Protein AF-J2KPY8-F1 (afdb_monomer_lite)

Secondary structure (DSSP, 8-state):
----S--TT--SSSPP---S-HHHHHHHTGGGTSTT-S--------HHHHHHHHHT-EESS--TTSSS-HHHHHHHHHH-S-EE------------

Structure (mmCIF, N/CA/C/O backbone):
data_AF-J2KPY8-F1
#
_entry.id   AF-J2KPY8-F1
#
loop_
_atom_site.group_PDB
_atom_site.id
_atom_site.type_symbol
_atom_site.label_atom_id
_atom_site.label_alt_id
_atom_site.label_comp_id
_atom_site.label_asym_id
_atom_site.label_entity_id
_atom_site.label_seq_id
_atom_site.pdbx_PDB_ins_code
_atom_site.Cartn_x
_atom_site.Cartn_y
_atom_site.Cartn_z
_atom_site.occupancy
_atom_site.B_iso_or_equiv
_atom_site.auth_seq_id
_atom_site.auth_comp_id
_atom_site.auth_asym_id
_atom_site.auth_atom_id
_atom_site.pdbx_PDB_model_num
ATOM 1 N N . MET A 1 1 ? -21.770 8.400 11.527 1.00 50.91 1 MET A N 1
ATOM 2 C CA . MET A 1 1 ? -20.462 8.784 10.951 1.00 50.91 1 MET A CA 1
ATOM 3 C C . MET A 1 1 ? -20.242 10.260 11.267 1.00 50.91 1 MET A C 1
ATOM 5 O O . MET A 1 1 ? -20.534 11.086 10.420 1.00 50.91 1 MET A O 1
ATOM 9 N N . GLU A 1 2 ? -19.843 10.624 12.485 1.00 53.38 2 GLU A N 1
ATOM 10 C CA . GLU A 1 2 ? -19.761 12.055 12.858 1.00 53.38 2 GLU A CA 1
ATOM 11 C C . GLU A 1 2 ? -18.476 12.739 12.379 1.00 53.38 2 GLU A C 1
ATOM 13 O O . GLU A 1 2 ? -18.480 13.936 12.134 1.00 53.38 2 GLU A O 1
ATOM 18 N N . ASN A 1 3 ? -17.399 11.984 12.151 1.00 64.69 3 ASN A N 1
ATOM 19 C CA . ASN A 1 3 ? -16.069 12.549 11.927 1.00 64.69 3 ASN A CA 1
ATOM 20 C C . ASN A 1 3 ? -15.419 11.924 10.688 1.00 64.69 3 ASN A C 1
ATOM 22 O O . ASN A 1 3 ? -14.485 11.155 10.841 1.00 64.69 3 ASN A O 1
ATOM 26 N N . GLN A 1 4 ? -15.914 12.164 9.466 1.00 69.44 4 GLN A N 1
ATOM 27 C CA . GLN A 1 4 ? -15.362 11.582 8.216 1.00 69.44 4 GLN A CA 1
ATOM 28 C C . GLN A 1 4 ? -13.928 12.058 7.860 1.00 69.44 4 GLN A C 1
ATOM 30 O O . GLN A 1 4 ? -13.609 12.304 6.700 1.00 69.44 4 GLN A O 1
ATOM 35 N N . TYR A 1 5 ? -13.048 12.198 8.844 1.00 71.69 5 TYR A N 1
ATOM 36 C CA . TYR A 1 5 ? -11.651 12.550 8.699 1.00 71.69 5 TYR A CA 1
ATOM 37 C C . TYR A 1 5 ? -10.798 11.622 9.565 1.00 71.69 5 TYR A C 1
ATOM 39 O O . TYR A 1 5 ? -11.210 11.160 10.631 1.00 71.69 5 TYR A O 1
ATOM 47 N N . PHE A 1 6 ? -9.587 11.342 9.102 1.00 74.00 6 PHE A N 1
ATOM 48 C CA . PHE A 1 6 ? -8.613 10.605 9.890 1.00 74.00 6 PHE A CA 1
ATOM 49 C C . PHE A 1 6 ? -7.956 11.566 10.888 1.00 74.00 6 PHE A C 1
ATOM 51 O O . PHE A 1 6 ? -7.308 12.526 10.481 1.00 74.00 6 PHE A O 1
ATOM 58 N N . GLY A 1 7 ? -8.180 11.353 12.187 1.00 72.81 7 GLY A N 1
ATOM 59 C CA . GLY A 1 7 ? -7.658 12.200 13.265 1.00 72.81 7 GLY A CA 1
ATOM 60 C C . GLY A 1 7 ? -6.591 11.517 14.127 1.00 72.81 7 GLY A C 1
ATOM 61 O O . GLY A 1 7 ? -6.331 10.319 14.001 1.00 72.81 7 GLY A O 1
ATOM 62 N N . GLY A 1 8 ? -5.999 12.284 15.047 1.00 78.50 8 GLY A N 1
ATOM 63 C CA . GLY A 1 8 ? -5.061 11.780 16.054 1.00 78.50 8 GLY A CA 1
ATOM 64 C C . GLY A 1 8 ? -3.740 11.289 15.456 1.00 78.50 8 GLY A C 1
ATOM 65 O O . GLY A 1 8 ? -3.084 12.012 14.715 1.00 78.50 8 GLY A O 1
ATOM 66 N N . ALA A 1 9 ? -3.349 10.059 15.792 1.00 77.94 9 ALA A N 1
ATOM 67 C CA . ALA A 1 9 ? -2.080 9.445 15.388 1.00 77.94 9 ALA A CA 1
ATOM 68 C C . ALA A 1 9 ? -2.080 8.854 13.959 1.00 77.94 9 ALA A C 1
ATOM 70 O O . ALA A 1 9 ? -1.136 8.163 13.573 1.00 77.94 9 ALA A O 1
ATOM 71 N N . PHE A 1 10 ? -3.137 9.071 13.170 1.00 81.00 10 PHE A N 1
ATOM 72 C CA . PHE A 1 10 ? -3.192 8.565 11.802 1.00 81.00 10 PHE A CA 1
ATOM 73 C C . PHE A 1 10 ? -2.197 9.307 10.897 1.00 81.00 10 PHE A C 1
ATOM 75 O O . PHE A 1 10 ? -2.211 10.532 10.813 1.00 81.00 10 PHE A O 1
ATOM 82 N N . SER A 1 11 ? -1.352 8.558 10.185 1.00 83.00 11 SER A N 1
ATOM 83 C CA . SER A 1 11 ? -0.357 9.110 9.261 1.00 83.00 11 SER A CA 1
ATOM 84 C C . SER A 1 11 ? -0.801 8.928 7.813 1.00 83.00 11 SER A C 1
ATOM 86 O O . SER A 1 11 ? -1.027 7.804 7.371 1.00 83.00 11 SER A O 1
ATOM 88 N N . LEU A 1 12 ? -0.868 10.035 7.069 1.00 83.19 12 LEU A N 1
ATOM 89 C CA . LEU A 1 12 ? -1.142 10.039 5.627 1.00 83.19 12 LEU A CA 1
ATOM 90 C C . LEU A 1 12 ? 0.080 9.653 4.780 1.00 83.19 12 LEU A C 1
ATOM 92 O O . LEU A 1 12 ? -0.069 9.299 3.615 1.00 83.19 12 LEU A O 1
ATOM 96 N N . GLU A 1 13 ? 1.280 9.712 5.357 1.00 86.44 13 GLU A N 1
ATOM 97 C CA . GLU A 1 13 ? 2.538 9.394 4.668 1.00 86.44 13 GLU A CA 1
ATOM 98 C C . GLU A 1 13 ? 2.935 7.921 4.830 1.00 86.44 13 GLU A C 1
ATOM 100 O O . GLU A 1 13 ? 3.742 7.386 4.066 1.00 86.44 13 GLU A O 1
ATOM 105 N N . ARG A 1 14 ? 2.360 7.229 5.821 1.00 87.31 14 ARG A N 1
ATOM 106 C CA . ARG A 1 14 ? 2.595 5.803 6.035 1.00 87.31 14 ARG A CA 1
ATOM 107 C C . ARG A 1 14 ? 1.883 4.987 4.957 1.00 87.31 14 ARG A C 1
ATOM 109 O O . ARG A 1 14 ? 0.674 5.091 4.771 1.00 87.31 14 ARG A O 1
ATOM 116 N N . MET A 1 15 ? 2.621 4.080 4.317 1.00 88.75 15 MET A N 1
ATOM 117 C CA . MET A 1 15 ? 2.039 3.075 3.423 1.00 88.75 15 MET A CA 1
ATOM 118 C C . MET A 1 15 ? 0.974 2.246 4.157 1.00 88.75 15 MET A C 1
ATOM 120 O O . MET A 1 15 ? 1.270 1.604 5.169 1.00 88.75 15 MET A O 1
ATOM 124 N N . MET A 1 16 ? -0.243 2.219 3.615 1.00 88.50 16 MET A N 1
ATOM 125 C CA . MET A 1 16 ? -1.345 1.405 4.126 1.00 88.50 16 MET A CA 1
ATO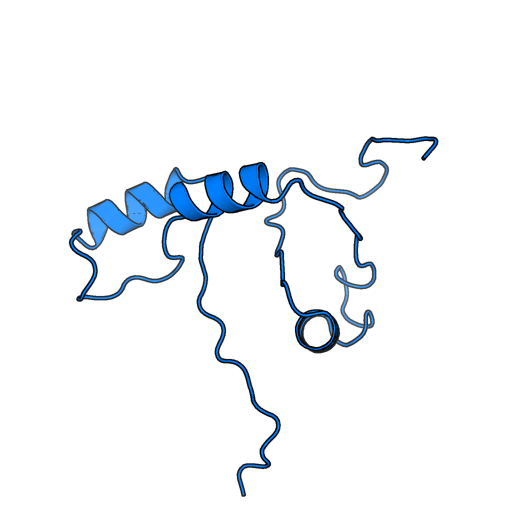M 126 C C . MET A 1 16 ? -1.540 0.136 3.300 1.00 88.50 16 MET A C 1
ATOM 128 O O . MET A 1 16 ? -1.399 0.136 2.079 1.00 88.50 16 MET A O 1
ATOM 132 N N . TRP A 1 17 ? -1.925 -0.945 3.977 1.00 89.81 17 TRP A N 1
ATOM 133 C CA . TRP A 1 17 ? -2.227 -2.226 3.346 1.00 89.81 17 TRP A CA 1
ATOM 134 C C . TRP A 1 17 ? -3.729 -2.478 3.355 1.00 89.81 17 TRP A C 1
ATOM 136 O O . TRP A 1 17 ? -4.331 -2.603 4.418 1.00 89.81 17 TRP A O 1
ATOM 146 N N . ILE A 1 18 ? -4.320 -2.631 2.172 1.00 89.06 18 ILE A N 1
ATOM 147 C CA . ILE A 1 18 ? -5.687 -3.135 2.027 1.00 89.06 18 ILE A CA 1
ATOM 148 C C . ILE A 1 18 ? -5.593 -4.637 1.764 1.00 89.06 18 ILE A C 1
ATOM 150 O O . ILE A 1 18 ? -4.997 -5.069 0.776 1.00 89.06 18 ILE A O 1
ATOM 154 N N . LYS A 1 19 ? -6.173 -5.450 2.651 1.00 87.62 19 LYS A N 1
ATOM 155 C CA . LYS A 1 19 ? -6.305 -6.898 2.455 1.00 87.62 19 LYS A CA 1
ATOM 156 C C . LYS A 1 19 ? -7.794 -7.233 2.321 1.00 87.62 19 LYS A C 1
ATOM 158 O O . LYS A 1 19 ? -8.538 -6.989 3.265 1.00 87.62 19 LYS A O 1
ATOM 163 N N . PRO A 1 20 ? -8.243 -7.826 1.199 1.00 84.06 20 PRO A N 1
ATOM 164 C CA . PRO A 1 20 ? -9.658 -8.149 0.994 1.00 84.06 20 PRO A CA 1
ATOM 165 C C . PRO A 1 20 ? -10.144 -9.338 1.846 1.00 84.06 20 PRO A C 1
ATOM 167 O O . PRO A 1 20 ? -11.303 -9.725 1.754 1.00 84.06 20 PRO A O 1
ATOM 170 N N . ASN A 1 21 ? -9.272 -9.938 2.665 1.00 87.50 21 ASN A N 1
ATOM 171 C CA . ASN A 1 21 ? -9.584 -11.068 3.532 1.00 87.50 21 ASN A CA 1
ATOM 172 C C . ASN A 1 21 ? -9.295 -10.709 4.999 1.00 87.50 21 ASN A C 1
ATOM 174 O O . ASN A 1 21 ? -8.147 -10.438 5.359 1.00 87.50 21 ASN A O 1
ATOM 178 N N . PHE A 1 22 ? -10.339 -10.750 5.833 1.00 88.44 22 PHE A N 1
ATOM 179 C CA . PHE A 1 22 ? -10.270 -10.399 7.254 1.00 88.44 22 PHE A CA 1
ATOM 180 C C . PHE A 1 22 ? -9.302 -11.290 8.044 1.00 88.44 22 PHE A C 1
ATOM 182 O O . PHE A 1 22 ? -8.434 -10.776 8.741 1.00 88.44 22 PHE A O 1
ATOM 189 N N . LEU A 1 23 ? -9.400 -12.617 7.908 1.00 91.06 23 LEU A N 1
ATOM 190 C CA . LEU A 1 23 ? -8.547 -13.552 8.654 1.00 91.06 23 LEU A CA 1
ATOM 191 C C . LEU A 1 23 ? -7.071 -13.364 8.308 1.00 91.06 23 LEU A C 1
ATOM 193 O O . LEU A 1 23 ? -6.213 -13.386 9.186 1.00 91.06 23 LEU A O 1
ATOM 197 N N . TRP A 1 24 ? -6.771 -13.131 7.031 1.00 87.38 24 TRP A N 1
ATOM 198 C CA . TRP A 1 24 ? -5.405 -12.893 6.590 1.00 87.38 24 TRP A CA 1
ATOM 199 C C . TRP A 1 24 ? -4.840 -11.574 7.121 1.00 87.38 24 TRP A C 1
ATOM 201 O O . TRP A 1 24 ? -3.686 -11.511 7.540 1.00 87.38 24 TRP A O 1
ATOM 211 N N . MET A 1 25 ? -5.654 -10.521 7.138 1.00 91.00 25 MET A N 1
ATOM 212 C CA . MET A 1 25 ? -5.296 -9.245 7.748 1.00 91.00 25 MET A CA 1
ATOM 213 C C . MET A 1 25 ? -5.006 -9.401 9.247 1.00 91.00 25 MET A C 1
ATOM 215 O O . MET A 1 25 ? -3.933 -8.986 9.687 1.00 91.00 25 MET A O 1
ATOM 219 N N . MET A 1 26 ? -5.906 -10.056 9.992 1.00 92.75 26 MET A N 1
ATOM 220 C CA . MET A 1 26 ? -5.750 -10.279 11.434 1.00 92.75 26 MET A CA 1
ATOM 221 C C . MET A 1 26 ? -4.537 -11.155 11.751 1.00 92.75 26 MET A C 1
ATOM 223 O O . MET A 1 26 ? -3.760 -10.872 12.654 1.00 92.75 26 MET A O 1
ATOM 227 N N . TYR A 1 27 ? -4.279 -12.189 10.954 1.00 91.75 27 TYR A N 1
ATOM 228 C CA . TYR A 1 27 ? -3.051 -12.964 11.101 1.00 91.75 27 TYR A CA 1
ATOM 229 C C . TYR A 1 27 ? -1.794 -12.092 10.907 1.00 91.75 27 TYR A C 1
ATOM 231 O O . TYR A 1 27 ? -0.832 -12.173 11.676 1.00 91.75 27 TYR A O 1
ATOM 239 N N . ARG A 1 28 ? -1.783 -11.214 9.893 1.00 89.25 28 ARG A N 1
ATOM 240 C CA . ARG A 1 28 ? -0.611 -10.389 9.559 1.00 89.25 28 ARG A CA 1
ATOM 241 C C . ARG A 1 28 ? -0.297 -9.334 10.616 1.00 89.25 28 ARG A C 1
ATOM 243 O O . ARG A 1 28 ? 0.893 -9.150 10.900 1.00 89.25 28 ARG A O 1
ATOM 250 N N . ASN A 1 29 ? -1.300 -8.708 11.227 1.00 92.06 29 ASN A N 1
ATOM 251 C CA . ASN A 1 29 ? -1.078 -7.780 12.339 1.00 92.06 29 ASN A CA 1
ATOM 252 C C . ASN A 1 29 ? -0.984 -8.469 13.714 1.00 92.06 29 ASN A C 1
ATOM 254 O O . ASN A 1 29 ? -0.904 -7.779 14.722 1.00 92.06 29 ASN A O 1
ATOM 258 N N . GLY A 1 30 ? -0.942 -9.808 13.774 1.00 94.56 30 GLY A N 1
ATOM 259 C CA . GLY A 1 30 ? -0.847 -10.538 15.042 1.00 94.56 30 GLY A CA 1
ATOM 260 C C . GLY A 1 30 ? -2.071 -10.324 15.926 1.00 94.56 30 GLY A C 1
ATOM 261 O O . GLY A 1 30 ? -1.926 -10.089 17.113 1.00 94.56 30 GLY A O 1
ATOM 262 N N . TRP A 1 31 ? -3.259 -10.320 15.324 1.00 95.12 31 TRP A N 1
ATOM 263 C CA . TRP A 1 31 ? -4.538 -10.084 15.988 1.00 95.12 31 TRP A CA 1
ATOM 264 C C . TRP A 1 31 ? -4.631 -8.754 16.749 1.00 95.12 31 TRP A C 1
ATOM 266 O O . TRP A 1 31 ? -5.451 -8.611 17.648 1.00 95.12 31 TRP A O 1
ATOM 276 N N . GLY A 1 32 ? -3.836 -7.759 16.345 1.00 94.38 32 GLY A N 1
ATOM 277 C CA . GLY A 1 32 ? -3.784 -6.450 16.996 1.00 94.38 32 GLY A CA 1
ATOM 278 C C . GLY A 1 32 ? -2.815 -6.374 18.179 1.00 94.38 32 GLY A C 1
ATOM 279 O O . GLY A 1 32 ? -2.829 -5.389 18.904 1.00 94.38 32 GLY A O 1
ATOM 280 N N . GLU A 1 33 ? -1.955 -7.372 18.377 1.00 95.81 33 GLU A N 1
ATOM 281 C CA . GLU A 1 33 ? -0.958 -7.356 19.458 1.00 95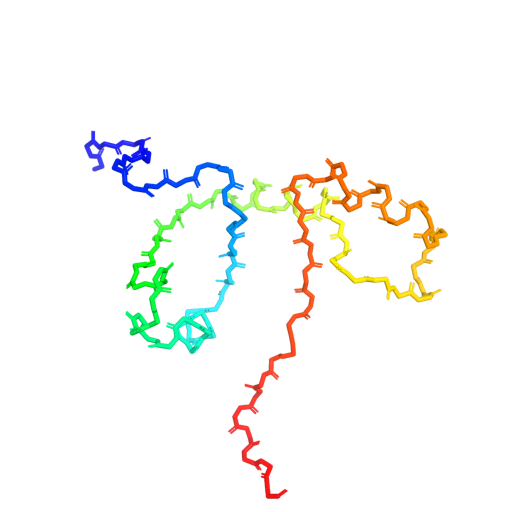.81 33 GLU A CA 1
ATOM 282 C C . GLU A 1 33 ? 0.396 -6.771 19.023 1.00 95.81 33 GLU A C 1
ATOM 284 O O . GLU A 1 33 ? 1.268 -6.520 19.852 1.00 95.81 33 GLU A O 1
ATOM 289 N N . LYS A 1 34 ? 0.612 -6.560 17.718 1.00 93.56 34 LYS A N 1
ATOM 290 C CA . LYS A 1 34 ? 1.865 -5.985 17.209 1.00 93.56 34 LYS A CA 1
ATOM 291 C C . LYS A 1 34 ? 1.886 -4.472 17.369 1.00 93.56 34 LYS A C 1
ATOM 293 O O . LYS A 1 34 ? 0.977 -3.794 16.891 1.00 93.56 34 LYS A O 1
ATOM 298 N N . GLU A 1 35 ? 3.000 -3.972 17.899 1.00 91.56 35 GLU A N 1
ATOM 299 C CA . GLU A 1 35 ? 3.265 -2.540 18.039 1.00 91.56 35 GLU A CA 1
ATOM 300 C C . GLU A 1 35 ? 3.063 -1.787 16.707 1.00 91.56 35 GLU A C 1
ATOM 302 O O . GLU A 1 35 ? 3.600 -2.165 15.655 1.00 91.56 35 GLU A O 1
ATOM 307 N N . GLY A 1 36 ? 2.242 -0.735 16.735 1.00 86.69 36 GLY A N 1
ATOM 308 C CA . GLY A 1 36 ? 1.899 0.104 15.583 1.00 86.69 36 GLY A CA 1
ATOM 309 C C . GLY A 1 36 ? 0.928 -0.528 14.569 1.00 86.69 36 GLY A C 1
ATOM 310 O O . GLY A 1 36 ? 0.796 -0.015 13.442 1.00 86.69 36 GLY A O 1
ATOM 311 N N . GLN A 1 37 ? 0.292 -1.655 14.909 1.00 91.06 37 GLN A N 1
ATOM 312 C CA . GLN A 1 37 ? -0.724 -2.362 14.109 1.00 91.06 37 GLN A CA 1
ATOM 313 C C . GLN A 1 37 ? -1.894 -2.907 14.956 1.00 91.06 37 GLN A C 1
ATOM 315 O O . GLN A 1 37 ? -2.583 -3.846 14.548 1.00 91.06 37 GLN A O 1
ATOM 320 N N . GLU A 1 38 ? -2.136 -2.302 16.113 1.00 92.12 38 GLU A N 1
ATOM 321 C CA . GLU A 1 38 ? -3.132 -2.703 17.108 1.00 92.12 38 GLU A CA 1
ATOM 322 C C . GLU A 1 38 ? -4.565 -2.416 16.653 1.00 92.12 38 GLU A C 1
ATOM 324 O O . GLU A 1 38 ? -5.511 -3.101 17.037 1.00 92.12 38 GLU A O 1
ATOM 329 N N . PHE A 1 39 ? -4.722 -1.423 15.776 1.00 88.38 39 PHE A N 1
ATOM 330 C CA . PHE A 1 39 ? -6.013 -0.978 15.272 1.00 88.38 39 PHE A CA 1
ATOM 331 C C . PHE A 1 39 ? -6.157 -1.251 13.779 1.00 88.38 39 PHE A C 1
ATOM 333 O O . PHE A 1 39 ? -5.273 -0.948 12.974 1.00 88.38 39 PHE A O 1
ATOM 340 N N . VAL A 1 40 ? -7.324 -1.776 13.404 1.00 88.44 40 VAL A N 1
ATOM 341 C CA . VAL A 1 40 ? -7.730 -1.963 12.012 1.00 88.44 40 VAL A CA 1
ATOM 342 C C . VAL A 1 40 ? -8.839 -0.980 11.679 1.00 88.44 40 VAL A C 1
ATOM 344 O O . VAL A 1 40 ? -9.893 -0.962 12.314 1.00 88.44 40 VAL A O 1
ATOM 347 N N . LEU A 1 41 ? -8.619 -0.198 10.628 1.00 86.50 41 LEU A N 1
ATOM 348 C CA . LEU A 1 41 ? -9.625 0.691 10.077 1.00 86.50 41 LEU A CA 1
ATOM 349 C C . LEU A 1 41 ? -10.524 -0.069 9.093 1.00 86.50 41 LEU A C 1
ATOM 351 O O . LEU A 1 41 ? -10.063 -0.545 8.055 1.00 86.50 41 LEU A O 1
ATOM 355 N N . ALA A 1 42 ? -11.822 -0.123 9.384 1.00 86.12 42 ALA A N 1
ATOM 356 C CA . ALA A 1 42 ? -12.819 -0.568 8.419 1.00 86.12 42 ALA A CA 1
ATOM 357 C C . ALA A 1 42 ? -13.184 0.586 7.471 1.00 86.12 42 ALA A C 1
ATOM 359 O O . ALA A 1 42 ? -13.646 1.638 7.914 1.00 86.12 42 ALA A O 1
ATOM 360 N N . ILE A 1 43 ? -13.006 0.381 6.164 1.00 84.56 43 ILE A N 1
ATOM 361 C CA . ILE A 1 43 ? -13.418 1.331 5.123 1.00 84.56 43 ILE A CA 1
ATOM 362 C C . ILE A 1 43 ? -14.433 0.685 4.186 1.00 84.56 43 ILE A C 1
ATOM 364 O O . ILE A 1 43 ? -14.320 -0.489 3.839 1.00 84.56 43 ILE A O 1
ATOM 368 N N . HIS A 1 44 ? -15.398 1.478 3.729 1.00 88.94 44 HIS A N 1
ATOM 369 C CA . HIS A 1 44 ? -16.277 1.102 2.629 1.00 88.94 44 HIS A CA 1
ATOM 370 C C . HIS A 1 44 ? -15.859 1.874 1.382 1.00 88.94 44 HIS A C 1
ATOM 372 O O . HIS A 1 44 ? -15.835 3.103 1.382 1.00 88.94 44 HIS A O 1
ATOM 378 N N . LEU A 1 45 ? -15.532 1.145 0.318 1.00 89.12 45 LEU A N 1
ATOM 379 C CA . LEU A 1 45 ? -15.132 1.714 -0.964 1.00 89.12 45 LEU A CA 1
ATOM 380 C C . LEU A 1 45 ? -16.155 1.351 -2.033 1.00 89.12 45 LEU A C 1
ATOM 382 O O . LEU A 1 45 ? -16.681 0.237 -2.065 1.00 89.12 45 LEU A O 1
ATOM 386 N N . LYS A 1 46 ? -16.395 2.278 -2.961 1.00 95.62 46 LYS A N 1
ATOM 387 C CA . LYS A 1 46 ? -17.092 1.935 -4.202 1.00 95.62 46 LYS A CA 1
ATOM 388 C C . LYS A 1 46 ? -16.230 0.943 -4.979 1.00 95.62 46 LYS A C 1
ATOM 390 O O . LYS A 1 46 ? -15.031 1.161 -5.145 1.00 95.62 46 LYS A O 1
ATOM 395 N N . MET A 1 47 ? -16.851 -0.104 -5.517 1.00 94.94 47 MET A N 1
ATOM 396 C CA . MET A 1 47 ? -16.138 -1.110 -6.311 1.00 94.94 47 MET A CA 1
ATOM 397 C C . MET A 1 47 ? -15.426 -0.492 -7.527 1.00 94.94 47 MET A C 1
ATOM 399 O O . MET A 1 47 ? -14.333 -0.919 -7.879 1.00 94.94 47 MET A O 1
ATOM 403 N N . SER A 1 48 ? -16.005 0.545 -8.140 1.00 97.75 48 SER A N 1
ATOM 404 C CA . SER A 1 48 ? -15.369 1.286 -9.237 1.00 97.75 48 SER A CA 1
ATOM 405 C C . SER A 1 48 ? -14.072 1.979 -8.814 1.00 97.75 48 SER A C 1
ATOM 407 O O . SER A 1 48 ? -13.077 1.875 -9.521 1.00 97.75 48 SER A O 1
ATOM 409 N N . ALA A 1 49 ? -14.050 2.615 -7.640 1.00 94.56 49 ALA A N 1
ATOM 410 C CA . ALA A 1 49 ? -12.840 3.236 -7.103 1.00 94.56 49 ALA A CA 1
ATOM 411 C C . ALA A 1 49 ? -11.756 2.186 -6.812 1.00 94.56 49 ALA A C 1
ATOM 413 O O . ALA A 1 49 ? -10.593 2.384 -7.145 1.00 94.56 49 ALA A O 1
ATOM 414 N N . PHE A 1 50 ? -12.143 1.030 -6.260 1.00 92.31 50 PHE A N 1
ATOM 415 C CA . PHE A 1 50 ? -11.203 -0.068 -6.031 1.00 92.31 50 PHE A CA 1
ATOM 416 C C . PHE A 1 50 ? -10.592 -0.597 -7.339 1.00 92.31 50 PHE A C 1
ATOM 418 O O . PHE A 1 50 ? -9.384 -0.805 -7.405 1.00 92.31 50 PHE A O 1
ATOM 425 N N . ARG A 1 51 ? -11.398 -0.758 -8.399 1.00 95.25 51 ARG A N 1
ATOM 426 C CA . ARG A 1 51 ? -10.901 -1.147 -9.731 1.00 95.25 51 ARG A CA 1
ATOM 427 C C . ARG A 1 51 ? -9.923 -0.123 -10.298 1.00 95.25 51 ARG A C 1
ATOM 429 O O . ARG A 1 51 ? -8.855 -0.519 -10.746 1.00 95.25 51 ARG A O 1
ATOM 436 N N . GLN A 1 52 ? -10.233 1.166 -10.176 1.00 95.88 52 GLN A N 1
ATOM 437 C CA . GLN A 1 52 ? -9.333 2.234 -10.607 1.00 95.88 52 GLN A CA 1
ATOM 438 C C . GLN A 1 52 ? -7.980 2.175 -9.877 1.00 95.88 52 GLN A C 1
ATOM 440 O O . GLN A 1 52 ? -6.942 2.392 -10.496 1.00 95.88 52 GLN A O 1
ATOM 445 N N . TYR A 1 53 ? -7.949 1.843 -8.582 1.00 93.94 53 TYR A N 1
ATOM 446 C CA . TYR A 1 53 ? -6.677 1.641 -7.878 1.00 93.94 53 TYR A CA 1
ATOM 447 C C . TYR A 1 53 ? -5.881 0.461 -8.438 1.00 93.94 53 TYR A C 1
ATOM 449 O O . TYR A 1 53 ? -4.671 0.582 -8.592 1.00 93.94 53 TYR A O 1
ATOM 457 N N . LEU A 1 54 ? -6.542 -0.654 -8.762 1.00 93.44 54 LEU A N 1
ATOM 458 C CA . LEU A 1 54 ? -5.878 -1.828 -9.336 1.00 93.44 54 LEU A CA 1
ATOM 459 C C . LEU A 1 54 ? -5.338 -1.568 -10.746 1.00 93.44 54 LEU A C 1
ATOM 461 O O . LEU A 1 54 ? -4.233 -2.003 -11.050 1.00 93.44 54 LEU A O 1
ATOM 465 N N . GLU A 1 55 ? -6.078 -0.838 -11.580 1.00 95.19 55 GLU A N 1
ATOM 466 C CA . GLU A 1 55 ? -5.651 -0.458 -12.935 1.00 95.19 55 GLU A CA 1
ATOM 467 C C . GLU A 1 55 ? -4.398 0.430 -12.929 1.00 95.19 55 GLU A C 1
ATOM 469 O O . GLU A 1 55 ? -3.576 0.339 -13.835 1.00 95.19 55 GLU A O 1
ATOM 474 N N . ASN A 1 56 ? -4.226 1.253 -11.889 1.00 95.31 56 ASN A N 1
ATOM 475 C CA . ASN A 1 56 ? -3.065 2.133 -11.719 1.00 95.31 56 ASN A CA 1
ATOM 476 C C . ASN A 1 56 ? -1.958 1.524 -10.834 1.00 95.31 56 ASN A C 1
ATOM 478 O O . ASN A 1 56 ? -0.964 2.192 -10.531 1.00 95.31 56 ASN A O 1
ATOM 482 N N . ALA A 1 57 ? -2.124 0.284 -10.365 1.00 95.69 57 ALA A N 1
ATOM 483 C CA . ALA A 1 57 ? -1.186 -0.329 -9.438 1.00 95.69 57 ALA A CA 1
ATOM 484 C C . ALA A 1 57 ? 0.080 -0.821 -10.150 1.00 95.69 57 ALA A C 1
ATOM 486 O O . ALA A 1 57 ? 0.025 -1.444 -11.207 1.00 95.69 57 ALA A O 1
ATOM 487 N N . VAL A 1 58 ? 1.233 -0.624 -9.509 1.00 96.38 58 VAL A N 1
ATOM 488 C CA . VAL A 1 58 ? 2.518 -1.173 -9.971 1.00 96.38 58 VAL A CA 1
ATOM 489 C C . VAL A 1 58 ? 2.901 -2.361 -9.097 1.00 96.38 58 VAL A C 1
ATOM 491 O O . VAL A 1 58 ? 2.782 -2.297 -7.872 1.00 96.38 58 VAL A O 1
ATOM 494 N N . TYR A 1 59 ? 3.395 -3.448 -9.692 1.00 95.50 59 TYR A N 1
ATOM 495 C CA . TYR A 1 59 ? 3.880 -4.591 -8.918 1.00 95.50 59 TYR A CA 1
ATOM 496 C C . TYR A 1 59 ? 4.989 -4.175 -7.947 1.00 95.50 59 TYR A C 1
ATOM 498 O O . TYR A 1 59 ? 5.994 -3.587 -8.339 1.00 95.50 59 TYR A O 1
ATOM 506 N N . SER A 1 60 ? 4.846 -4.525 -6.669 1.00 94.44 60 SER A N 1
ATOM 507 C CA . SER A 1 60 ? 5.819 -4.187 -5.622 1.00 94.44 60 SER A CA 1
ATOM 508 C C . SER A 1 60 ? 7.130 -4.971 -5.729 1.00 94.44 60 SER A C 1
ATOM 510 O O . SER A 1 60 ? 8.050 -4.764 -4.938 1.00 94.44 60 SER A 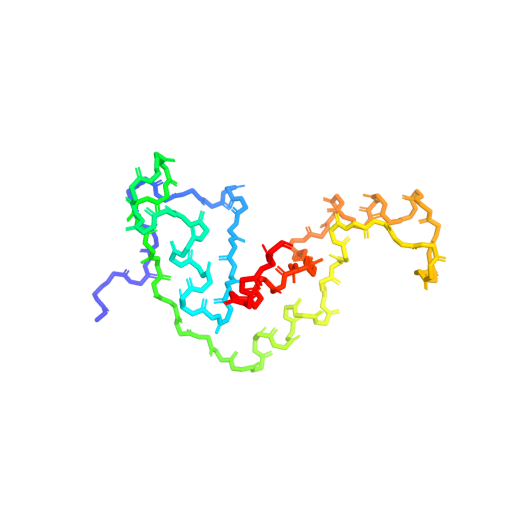O 1
ATOM 512 N N . SER A 1 61 ? 7.214 -5.924 -6.653 1.00 93.94 61 SER A N 1
ATOM 513 C CA . SER A 1 61 ? 8.381 -6.768 -6.888 1.00 93.94 61 SER A CA 1
ATOM 514 C C . SER A 1 61 ? 8.584 -6.938 -8.386 1.00 93.94 61 SER A C 1
ATOM 516 O O . SER A 1 61 ? 7.617 -7.052 -9.134 1.00 93.94 61 SER A O 1
ATOM 518 N N . TYR A 1 62 ? 9.845 -6.936 -8.810 1.00 94.88 62 TYR A N 1
ATOM 519 C CA . TYR A 1 62 ? 10.203 -7.148 -10.205 1.00 94.88 62 TYR A CA 1
ATOM 520 C C . TYR A 1 62 ? 10.064 -8.626 -10.572 1.00 94.88 62 TYR A C 1
ATOM 522 O O . TYR A 1 62 ? 10.587 -9.488 -9.865 1.00 94.88 62 TYR A O 1
ATOM 530 N N . ASP A 1 63 ? 9.428 -8.895 -11.707 1.00 91.69 63 ASP A N 1
ATOM 531 C CA . ASP A 1 63 ? 9.397 -10.199 -12.359 1.00 91.69 63 ASP A CA 1
ATOM 532 C C . ASP A 1 63 ? 9.917 -10.031 -13.794 1.00 91.69 63 ASP A C 1
ATOM 534 O O . ASP A 1 63 ? 9.629 -9.038 -14.458 1.00 91.69 63 ASP A O 1
ATOM 538 N N . LYS A 1 64 ? 10.714 -10.987 -14.276 1.00 92.31 64 LYS A N 1
ATOM 539 C CA . LYS A 1 64 ? 11.275 -10.968 -15.638 1.00 92.31 64 LYS A CA 1
ATOM 540 C C . L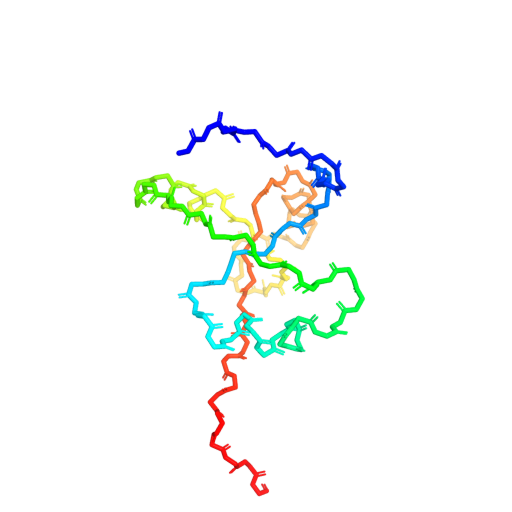YS A 1 64 ? 10.215 -11.100 -16.738 1.00 92.31 64 LYS A C 1
ATOM 542 O O . LYS A 1 64 ? 10.513 -10.815 -17.889 1.00 92.31 64 LYS A O 1
ATOM 547 N N . ASN A 1 65 ? 9.024 -11.577 -16.385 1.00 92.50 65 ASN A N 1
ATOM 548 C CA . ASN A 1 65 ? 7.868 -11.683 -17.266 1.00 92.50 65 ASN A CA 1
ATOM 549 C C . ASN A 1 65 ? 7.086 -10.364 -17.345 1.00 92.50 65 ASN A C 1
ATOM 551 O O . ASN A 1 65 ? 6.119 -10.282 -18.095 1.00 92.50 65 ASN A O 1
ATOM 555 N N . LEU A 1 66 ? 7.465 -9.342 -16.567 1.00 89.75 66 LEU A N 1
ATOM 556 C CA . LEU A 1 66 ? 6.959 -7.996 -16.791 1.00 89.75 66 LEU A CA 1
ATOM 557 C C . LEU A 1 66 ? 7.526 -7.479 -18.114 1.00 89.75 66 LEU A C 1
ATOM 559 O O . LEU A 1 66 ? 8.727 -7.561 -18.358 1.00 89.75 66 LEU A O 1
ATOM 563 N N . GLU A 1 67 ? 6.675 -6.880 -18.939 1.00 91.56 67 GLU A N 1
ATOM 564 C CA . GLU A 1 67 ? 7.053 -6.276 -20.224 1.00 91.56 67 GLU A CA 1
ATOM 565 C C . GLU A 1 67 ? 7.766 -4.915 -20.051 1.00 91.56 67 GLU A C 1
ATOM 567 O O . GLU A 1 67 ? 7.630 -4.009 -20.869 1.00 91.56 67 GLU A O 1
ATOM 572 N N . VAL A 1 68 ? 8.520 -4.737 -18.961 1.00 94.88 68 VAL A N 1
ATOM 573 C CA . VAL A 1 68 ? 9.268 -3.512 -18.641 1.00 94.88 68 VAL A CA 1
ATOM 574 C C . VAL A 1 68 ? 10.671 -3.845 -18.148 1.00 94.88 68 VAL A C 1
ATOM 576 O O . VAL A 1 68 ? 10.909 -4.876 -17.519 1.00 94.88 68 VAL A O 1
ATOM 579 N N . SER A 1 69 ? 11.623 -2.943 -18.395 1.00 96.50 69 SER A N 1
ATOM 580 C CA . SER A 1 69 ? 12.978 -3.097 -17.867 1.00 96.50 69 SER A CA 1
ATOM 581 C C . SER A 1 69 ? 12.995 -2.948 -16.344 1.00 96.50 69 SER A C 1
ATOM 583 O O . SER A 1 69 ? 12.128 -2.316 -15.736 1.00 96.50 69 SER A O 1
ATOM 585 N N . ARG A 1 70 ? 14.033 -3.489 -15.702 1.00 96.75 70 ARG A N 1
ATOM 586 C CA . ARG A 1 70 ? 14.202 -3.370 -14.248 1.00 96.75 70 ARG A CA 1
ATOM 587 C C . ARG A 1 70 ? 14.304 -1.917 -13.778 1.00 96.75 70 ARG A C 1
ATOM 589 O O . ARG A 1 70 ? 13.837 -1.607 -12.685 1.00 96.75 70 ARG A O 1
ATOM 596 N N . ASP A 1 71 ? 14.925 -1.043 -14.564 1.00 97.50 71 ASP A N 1
ATOM 597 C CA . ASP A 1 71 ? 15.080 0.366 -14.191 1.00 97.50 71 ASP A CA 1
ATOM 598 C C . ASP A 1 71 ? 13.790 1.157 -14.406 1.00 97.50 71 ASP A C 1
ATOM 600 O O . ASP A 1 71 ? 13.429 1.965 -13.551 1.00 97.50 71 ASP A O 1
ATOM 604 N N . GLU A 1 72 ? 13.038 0.840 -15.461 1.00 97.12 72 GLU A N 1
ATOM 605 C CA . GLU A 1 72 ? 11.703 1.399 -15.669 1.00 97.12 72 GLU A CA 1
ATOM 606 C C . GLU A 1 72 ? 10.739 0.964 -14.553 1.00 97.12 72 GLU A C 1
ATOM 608 O O . GLU A 1 72 ? 10.060 1.800 -13.961 1.00 97.12 72 GLU A O 1
ATOM 613 N N . TRP A 1 73 ? 10.760 -0.312 -14.153 1.00 97.38 73 TRP A N 1
ATOM 614 C CA . TRP A 1 73 ? 9.985 -0.797 -13.007 1.00 97.38 73 TRP A CA 1
ATOM 615 C C . TRP A 1 73 ? 10.322 -0.046 -11.707 1.00 97.38 73 TRP A C 1
ATOM 617 O O . TRP A 1 73 ? 9.418 0.381 -10.988 1.00 97.38 73 TRP A O 1
ATOM 627 N N .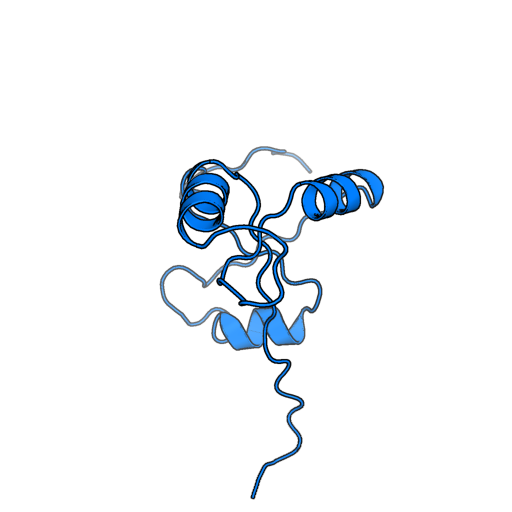 LYS A 1 74 ? 11.612 0.168 -11.397 1.00 97.38 74 LYS A N 1
ATOM 628 C CA . LYS A 1 74 ? 12.018 0.933 -10.199 1.00 97.38 74 LYS A CA 1
ATOM 629 C C . LYS A 1 74 ? 11.452 2.352 -10.221 1.00 97.38 74 LYS A C 1
ATOM 631 O O . LYS A 1 74 ? 11.013 2.844 -9.180 1.00 97.38 74 LYS A O 1
ATOM 636 N N . ARG A 1 75 ? 11.483 3.006 -11.387 1.00 97.50 75 ARG A N 1
ATOM 637 C CA . ARG A 1 75 ? 10.941 4.353 -11.582 1.00 97.50 75 ARG A CA 1
ATOM 638 C C . ARG A 1 75 ? 9.433 4.367 -11.327 1.00 97.50 75 ARG A C 1
ATOM 640 O O . ARG A 1 75 ? 8.975 5.134 -10.484 1.00 97.50 75 ARG A O 1
ATOM 647 N N . GLN A 1 76 ? 8.696 3.437 -11.933 1.00 96.56 76 GLN A N 1
ATOM 648 C CA . GLN A 1 76 ? 7.251 3.284 -11.733 1.00 96.56 76 GLN A CA 1
ATOM 649 C C . GLN A 1 76 ? 6.879 3.012 -10.267 1.00 96.56 76 GLN A C 1
ATOM 651 O O . GLN A 1 76 ? 5.955 3.625 -9.742 1.00 96.56 76 GLN A O 1
ATOM 656 N N . VAL A 1 77 ? 7.614 2.147 -9.557 1.00 95.88 77 VAL A N 1
ATOM 657 C CA . VAL A 1 77 ? 7.368 1.873 -8.126 1.00 95.88 77 VAL A CA 1
ATOM 658 C C . VAL A 1 77 ? 7.601 3.111 -7.256 1.00 95.88 77 VAL A C 1
ATOM 660 O O . VAL A 1 77 ? 6.896 3.304 -6.260 1.00 95.88 77 VAL A O 1
ATOM 663 N N . LYS A 1 78 ? 8.598 3.936 -7.597 1.00 95.12 78 LYS A N 1
ATOM 664 C CA . LYS A 1 78 ? 8.909 5.172 -6.869 1.00 95.12 78 LYS A CA 1
ATOM 665 C C . LYS A 1 78 ? 7.829 6.237 -7.068 1.00 95.12 78 LYS A C 1
ATOM 667 O O . LYS A 1 78 ? 7.510 6.936 -6.114 1.00 95.12 78 LYS A O 1
ATOM 672 N N . GLU A 1 79 ? 7.295 6.353 -8.279 1.00 95.44 79 GLU A N 1
ATOM 673 C CA . GLU A 1 79 ? 6.297 7.365 -8.646 1.00 95.44 79 GLU A CA 1
ATOM 674 C C . GLU A 1 79 ? 4.860 6.951 -8.299 1.00 95.44 79 GLU A C 1
ATOM 676 O O . GLU A 1 79 ? 4.011 7.807 -8.062 1.00 95.44 79 GLU A O 1
ATOM 681 N N . SER A 1 80 ? 4.574 5.648 -8.247 1.00 94.69 80 SER A N 1
ATOM 682 C CA . SER A 1 80 ? 3.215 5.168 -8.018 1.00 94.69 80 SER A CA 1
ATOM 683 C C . SER A 1 80 ? 2.760 5.325 -6.568 1.00 94.69 80 SER A C 1
ATOM 685 O O . SER A 1 80 ? 3.444 4.929 -5.619 1.00 94.69 80 SER A O 1
ATOM 687 N N . SER A 1 81 ? 1.533 5.823 -6.411 1.00 93.56 81 SER A N 1
ATOM 688 C CA . SER A 1 81 ? 0.815 5.870 -5.135 1.00 93.56 81 SER A CA 1
ATOM 689 C C . SER A 1 81 ? 0.153 4.539 -4.762 1.00 93.56 81 SER A C 1
ATOM 691 O O . SER A 1 81 ? -0.274 4.379 -3.621 1.00 93.56 81 SER A O 1
ATOM 693 N N . VAL A 1 82 ? 0.057 3.577 -5.691 1.00 95.25 82 VAL A N 1
ATOM 694 C CA . VAL A 1 82 ? -0.593 2.279 -5.460 1.00 95.25 82 VAL A CA 1
ATOM 695 C C . VAL A 1 82 ? 0.324 1.145 -5.898 1.00 95.25 82 VAL A C 1
ATOM 697 O O . VAL A 1 82 ? 0.758 1.055 -7.046 1.00 95.25 82 VAL A O 1
ATOM 700 N N . ARG A 1 83 ? 0.604 0.229 -4.970 1.00 95.31 83 ARG A N 1
ATOM 701 C CA . ARG A 1 83 ? 1.460 -0.931 -5.223 1.00 95.31 83 ARG A CA 1
ATOM 702 C C . ARG A 1 83 ? 0.668 -2.219 -5.061 1.00 95.31 83 ARG A C 1
ATOM 704 O O . ARG A 1 83 ? -0.037 -2.387 -4.069 1.00 95.31 83 ARG A O 1
ATOM 711 N N . LEU A 1 84 ? 0.821 -3.139 -6.010 1.00 94.56 84 LEU A N 1
ATOM 712 C CA . LEU A 1 84 ? 0.231 -4.472 -5.958 1.00 94.56 84 LEU A CA 1
ATOM 713 C C . LEU A 1 84 ? 1.277 -5.480 -5.493 1.00 94.56 84 LEU A C 1
ATOM 715 O O . LEU A 1 84 ? 2.301 -5.676 -6.148 1.00 94.56 84 LEU A O 1
ATOM 719 N N . GLN A 1 85 ? 1.003 -6.148 -4.378 1.00 91.75 85 GLN A N 1
ATOM 720 C CA . GLN A 1 85 ? 1.819 -7.254 -3.899 1.00 91.75 85 GLN A CA 1
ATOM 721 C C . GLN A 1 85 ? 1.000 -8.537 -3.918 1.00 91.75 85 GLN A C 1
ATOM 723 O O . GLN A 1 85 ? -0.024 -8.638 -3.240 1.00 91.75 85 GLN A O 1
ATOM 728 N N . TRP A 1 86 ? 1.495 -9.543 -4.636 1.00 86.19 86 TRP A N 1
ATOM 729 C CA . TRP A 1 86 ? 1.013 -10.902 -4.457 1.00 86.19 86 TRP A CA 1
ATOM 730 C C . TRP A 1 86 ? 1.502 -11.427 -3.116 1.00 86.19 86 TRP A C 1
ATOM 732 O O . TRP A 1 86 ? 2.700 -11.594 -2.890 1.00 86.19 86 TRP A O 1
ATOM 742 N N . ASP A 1 87 ? 0.559 -11.668 -2.218 1.00 77.25 87 ASP A N 1
ATOM 743 C CA . ASP A 1 87 ? 0.840 -12.366 -0.979 1.00 77.25 87 ASP A CA 1
ATOM 744 C C . ASP A 1 87 ? 0.643 -13.860 -1.216 1.00 77.25 87 ASP A C 1
ATOM 746 O O . ASP A 1 87 ? -0.347 -14.278 -1.824 1.00 77.25 87 ASP A O 1
ATOM 750 N N . ARG A 1 88 ? 1.577 -14.682 -0.738 1.00 70.50 88 ARG A N 1
ATOM 751 C CA . ARG A 1 88 ? 1.350 -16.125 -0.747 1.00 70.50 88 ARG A CA 1
ATOM 752 C C . ARG A 1 88 ? 0.268 -16.384 0.287 1.00 70.50 88 ARG A C 1
ATOM 754 O O . ARG A 1 88 ? 0.533 -16.262 1.480 1.00 70.50 88 ARG A O 1
ATOM 761 N N . ILE A 1 89 ? -0.937 -16.735 -0.158 1.00 61.25 89 ILE A N 1
ATOM 762 C CA . ILE A 1 89 ? -1.952 -17.268 0.748 1.00 61.25 89 ILE A CA 1
ATOM 763 C C . ILE A 1 89 ? -1.332 -18.515 1.376 1.00 61.25 89 ILE A C 1
ATOM 765 O O . ILE A 1 89 ? -1.151 -19.535 0.711 1.00 61.25 89 ILE A O 1
ATOM 769 N N . MET A 1 90 ? -0.969 -18.425 2.657 1.00 51.56 90 MET A N 1
ATOM 770 C CA . MET A 1 90 ? -0.821 -19.622 3.464 1.00 51.56 90 MET A CA 1
ATOM 771 C C . MET A 1 90 ? -2.224 -20.189 3.594 1.00 51.56 90 MET A C 1
ATOM 773 O O . MET A 1 90 ? -2.998 -19.782 4.457 1.00 51.56 90 MET A O 1
ATOM 777 N N . ILE A 1 91 ? -2.571 -21.123 2.713 1.00 49.00 91 ILE A N 1
ATOM 778 C CA . ILE A 1 91 ? -3.558 -22.108 3.111 1.00 49.00 91 ILE A CA 1
ATOM 779 C C . ILE A 1 91 ? -2.899 -22.794 4.306 1.00 49.00 91 ILE A C 1
ATOM 781 O O . ILE A 1 91 ? -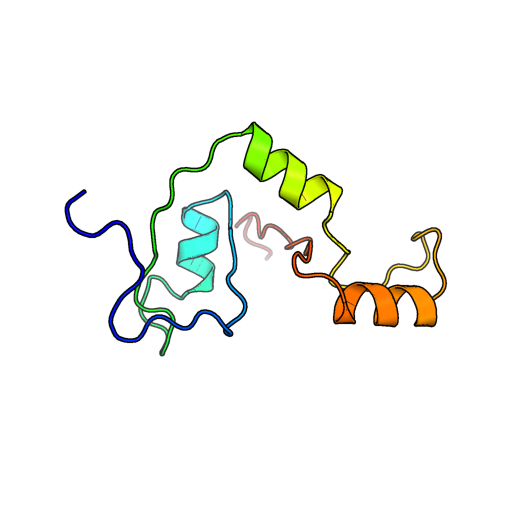1.801 -23.335 4.166 1.00 49.00 91 ILE A O 1
ATOM 785 N N . LEU A 1 92 ? -3.523 -22.715 5.480 1.00 44.22 92 LEU A N 1
ATOM 786 C CA . LEU A 1 92 ? -3.156 -23.473 6.679 1.00 44.22 92 LEU A CA 1
ATOM 787 C C . LEU A 1 92 ? -3.405 -24.979 6.452 1.00 44.22 92 LEU A C 1
ATOM 789 O O . LEU A 1 92 ? -3.994 -25.658 7.283 1.00 44.22 92 LEU A O 1
ATOM 793 N N . LEU A 1 93 ? -3.000 -25.518 5.303 1.00 38.81 93 LEU A N 1
ATOM 794 C CA . LEU A 1 93 ? -2.776 -26.941 5.162 1.00 38.81 93 LEU A CA 1
ATOM 795 C C . LEU A 1 93 ? -1.432 -27.168 5.826 1.00 38.81 93 LEU A C 1
ATOM 797 O O . LEU A 1 93 ? -0.404 -26.748 5.290 1.00 38.81 93 LEU A O 1
ATOM 801 N N . GLY A 1 94 ? -1.476 -27.740 7.029 1.00 38.00 94 GLY A N 1
ATOM 802 C CA . GLY A 1 94 ? -0.296 -28.171 7.760 1.00 38.00 94 GLY A CA 1
ATOM 803 C C . GLY A 1 94 ? 0.674 -28.841 6.798 1.00 38.00 94 GLY A C 1
ATOM 804 O O . GLY A 1 94 ? 0.398 -29.908 6.254 1.00 38.00 94 GLY A O 1
ATOM 805 N N . LYS A 1 95 ? 1.788 -28.163 6.536 1.00 34.34 95 LYS A N 1
ATOM 806 C CA . LYS A 1 95 ? 2.944 -28.820 5.957 1.00 34.34 95 LYS A CA 1
ATOM 807 C C . LYS A 1 95 ? 3.636 -29.516 7.118 1.00 34.34 95 LYS A C 1
ATOM 809 O O . LYS A 1 95 ? 4.189 -28.836 7.981 1.00 34.34 95 LYS A O 1
ATOM 814 N N . ASN A 1 96 ? 3.491 -30.840 7.139 1.00 34.84 96 ASN A N 1
ATOM 815 C CA . ASN A 1 96 ? 4.465 -31.743 7.748 1.00 34.84 96 ASN A CA 1
ATOM 816 C C . ASN A 1 96 ? 5.847 -31.499 7.135 1.00 34.84 96 ASN A C 1
ATOM 818 O O . ASN A 1 96 ? 5.892 -31.153 5.927 1.00 34.84 96 ASN A O 1
#

Organism: NCBI:txid1144316

Sequence (96 aa):
MENQYFGGAFSLERMMWIKPNFLWMMYRNGWGEKEGQEFVLAIHLKMSAFRQYLENAVYSSYDKNLEVSRDEWKRQVKESSVRLQWDRIMILLGKN

Foldseek 3Di:
DPDPDDDDPDDPPDDDDDDPDPVVLCVVCVVLPHPPSNDDDDDDDDPVVVVVLVVLAQEPDDDPPPPDDPVVSVVSNVPGPHYDYDDPPPPPPDDD

pLDDT: mean 85.44, std 15.4, range [34.34, 97.75]

Radius of gyration: 16.43 Å; chains: 1; bounding box: 36×44×40 Å

InterPro domains:
  IPR025633 Protein of unknown function DUF4291 [PF14124] (2-87)
  IPR025633 Protein of unknown function DUF4291 [PTHR38567] (2-87)